Protein AF-A0A973P4T3-F1 (afdb_monomer)

Radius of gyration: 17.22 Å; Cα contacts (8 Å, |Δi|>4): 62; chains: 1; bounding box: 40×34×46 Å

Mean predicted aligned error: 9.89 Å

Sequence (115 aa):
MGGLPASLHVTLTGVSEAGVEDLLGILRASADAVRPLGPGAAPAELVALVAELDFDTLDDAGFAALLPLAGLEVGGESSGRMAGVNRLLDALPVAARELMAQRFLSALYSPYLGG

Solvent-accessible surface area (backbone atoms only — not comparable to full-atom values): 7315 Å² total; per-residue (Å²): 136,80,93,70,76,95,80,85,90,82,91,84,55,86,86,44,62,89,47,48,67,60,52,52,50,52,53,49,54,52,48,64,68,46,56,85,72,53,82,78,74,50,59,66,68,58,54,53,55,58,70,72,54,59,74,88,78,55,47,56,64,64,50,53,69,47,35,52,82,62,70,43,71,81,82,61,89,69,82,70,64,56,66,46,54,52,26,45,46,70,72,42,56,69,73,58,31,55,52,50,52,51,51,52,53,51,24,69,76,30,74,84,63,62,125

Nearest PDB structures (foldseek):
  8an4-assembly2_B  TM=4.801E-01  e=9.603E+00  Mycobacterium tuberculosis H37Rv
  4qmh-assembly1_A  TM=3.043E-01  e=4.114E+00  Drosophila melanogaster
  5t5w-assembly1_C  TM=2.080E-01  e=7.660E+00  Homo sapiens

Structure (mmCIF, N/CA/C/O backbone):
data_AF-A0A973P4T3-F1
#
_entry.id   AF-A0A973P4T3-F1
#
loop_
_atom_site.group_PDB
_atom_site.id
_atom_site.type_symbol
_atom_site.label_atom_id
_atom_site.label_alt_id
_atom_site.label_comp_id
_atom_site.label_asym_id
_atom_site.label_entity_id
_atom_site.label_seq_id
_atom_site.pdbx_PDB_ins_code
_atom_site.Cartn_x
_atom_site.Cartn_y
_atom_site.Cartn_z
_atom_site.occupancy
_atom_site.B_iso_or_equiv
_atom_site.auth_seq_id
_atom_site.auth_comp_id
_atom_site.auth_asym_id
_atom_site.auth_atom_id
_atom_site.pdbx_PDB_model_num
ATOM 1 N N . MET A 1 1 ? 6.446 -14.129 1.086 1.00 47.31 1 MET A N 1
ATOM 2 C CA . MET A 1 1 ? 5.164 -14.339 1.816 1.00 47.31 1 MET A CA 1
ATOM 3 C C . MET A 1 1 ? 4.107 -14.889 0.862 1.00 47.31 1 MET A C 1
ATOM 5 O O . MET A 1 1 ? 3.727 -14.189 -0.066 1.00 47.31 1 MET A O 1
ATOM 9 N N . GLY A 1 2 ? 3.685 -16.145 1.041 1.00 50.75 2 GLY A N 1
ATOM 10 C CA . GLY A 1 2 ? 2.728 -16.832 0.167 1.00 50.75 2 GLY A CA 1
ATOM 11 C C . GLY A 1 2 ? 1.338 -16.961 0.795 1.00 50.75 2 GLY A C 1
ATOM 12 O O . GLY A 1 2 ? 1.218 -17.429 1.923 1.00 50.75 2 GLY A O 1
ATOM 13 N N . GLY A 1 3 ? 0.299 -16.563 0.056 1.00 56.81 3 GLY A N 1
ATOM 14 C CA . GLY A 1 3 ? -1.088 -17.009 0.257 1.00 56.81 3 GLY A CA 1
ATOM 15 C C . GLY A 1 3 ? -1.843 -16.528 1.501 1.00 56.81 3 GLY A C 1
ATOM 16 O O . GLY A 1 3 ? -2.987 -16.936 1.684 1.00 56.81 3 GLY A O 1
ATOM 17 N N . LEU A 1 4 ? -1.259 -15.686 2.355 1.00 59.53 4 LEU A N 1
ATOM 18 C CA . LEU A 1 4 ? -1.984 -15.113 3.491 1.00 59.53 4 LEU A CA 1
ATOM 19 C C . LEU A 1 4 ? -2.946 -14.011 3.011 1.00 59.53 4 LEU A C 1
ATOM 21 O O . LEU A 1 4 ? -2.575 -13.228 2.133 1.00 59.53 4 LEU A O 1
ATOM 25 N N . PRO A 1 5 ? -4.168 -13.927 3.569 1.00 66.94 5 PRO A N 1
ATOM 26 C CA . PRO A 1 5 ? -5.068 -12.818 3.283 1.00 66.94 5 PRO A CA 1
ATOM 27 C C . PRO A 1 5 ? -4.432 -11.492 3.716 1.00 66.94 5 PRO A C 1
ATOM 29 O O . PRO A 1 5 ? -3.664 -11.451 4.679 1.00 66.94 5 PRO A O 1
ATOM 32 N N . ALA A 1 6 ? -4.768 -10.406 3.015 1.00 70.75 6 ALA A N 1
ATOM 33 C CA . ALA A 1 6 ? -4.284 -9.069 3.347 1.00 70.75 6 ALA A CA 1
ATOM 34 C C . ALA A 1 6 ? -4.585 -8.739 4.820 1.00 70.75 6 ALA A C 1
ATOM 36 O O . ALA A 1 6 ? -5.737 -8.794 5.256 1.00 70.75 6 ALA A O 1
ATOM 37 N N . SER A 1 7 ? -3.542 -8.410 5.582 1.00 72.06 7 SER A N 1
ATOM 38 C CA . SER A 1 7 ? -3.623 -8.186 7.026 1.00 72.06 7 SER A CA 1
ATOM 39 C C . SER A 1 7 ? -2.994 -6.853 7.412 1.00 72.06 7 SER A C 1
ATOM 41 O O . SER A 1 7 ? -1.917 -6.515 6.923 1.00 72.06 7 SER A O 1
ATOM 43 N N . LEU A 1 8 ? -3.628 -6.136 8.338 1.00 75.69 8 LEU A N 1
ATOM 44 C CA . LEU A 1 8 ? -3.093 -4.927 8.959 1.00 75.69 8 LEU A CA 1
ATOM 45 C C . LEU A 1 8 ? -2.711 -5.236 10.410 1.00 75.69 8 LEU A C 1
ATOM 47 O O . LEU A 1 8 ? -3.522 -5.789 11.153 1.00 75.69 8 LEU A O 1
ATOM 51 N N . HIS A 1 9 ? -1.501 -4.859 10.821 1.00 82.06 9 HIS A N 1
ATOM 52 C CA . HIS A 1 9 ? -1.097 -4.907 12.224 1.00 82.06 9 HIS A CA 1
ATOM 53 C C . HIS A 1 9 ? -1.374 -3.555 12.885 1.00 82.06 9 HIS A C 1
ATOM 55 O O . HIS A 1 9 ? -0.922 -2.522 12.394 1.00 82.06 9 HIS A O 1
ATOM 61 N N . VAL A 1 10 ? -2.110 -3.565 13.996 1.00 80.38 10 VAL A N 1
ATOM 62 C CA . VAL A 1 10 ? -2.437 -2.366 14.777 1.00 80.38 10 VAL A CA 1
ATOM 63 C C . VAL A 1 10 ? -2.067 -2.621 16.233 1.00 80.38 10 VAL A C 1
ATOM 65 O O . VAL A 1 10 ? -2.501 -3.616 16.812 1.00 80.38 10 VAL A O 1
ATOM 68 N N . THR A 1 11 ? -1.299 -1.710 16.830 1.00 85.12 11 THR A N 1
ATOM 69 C CA . THR A 1 11 ? -0.951 -1.746 18.257 1.00 85.12 11 THR A CA 1
ATOM 70 C C . THR A 1 11 ? -1.807 -0.737 19.011 1.00 85.12 11 THR A C 1
ATOM 72 O O . THR A 1 11 ? -1.752 0.457 18.726 1.00 85.12 11 THR A O 1
ATOM 75 N N . LEU A 1 12 ? -2.579 -1.211 19.989 1.00 84.00 12 LEU A N 1
ATOM 76 C CA . LEU A 1 12 ? -3.391 -0.384 20.885 1.00 84.00 12 LEU A CA 1
ATOM 77 C C . LEU A 1 12 ? -2.850 -0.490 22.313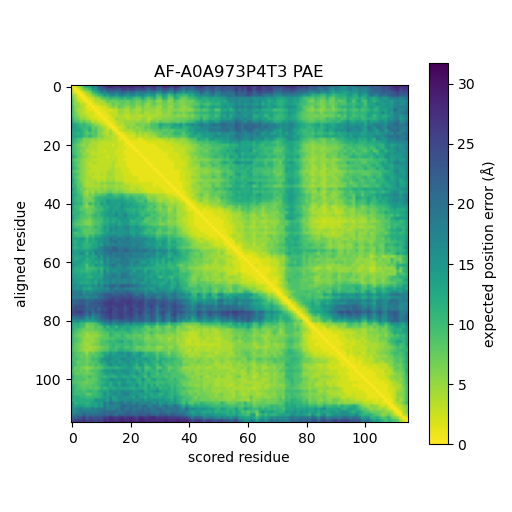 1.00 84.00 12 LEU A C 1
ATOM 79 O O . LEU A 1 12 ? -2.343 -1.536 22.716 1.00 84.00 12 LEU A O 1
ATOM 83 N N . THR A 1 13 ? -2.958 0.592 23.081 1.00 86.62 13 THR A N 1
ATOM 84 C CA . THR A 1 13 ? -2.520 0.638 24.487 1.00 86.62 13 THR A CA 1
ATOM 85 C C . THR A 1 13 ? -3.694 1.004 25.393 1.00 86.62 13 THR A C 1
ATOM 87 O O . THR A 1 13 ? -4.727 1.450 24.903 1.00 86.62 13 THR A O 1
ATOM 90 N N . GLY A 1 14 ? -3.548 0.863 26.717 1.00 79.88 14 GLY A N 1
ATOM 91 C CA . GLY A 1 14 ? -4.618 1.210 27.669 1.00 79.88 14 GLY A CA 1
ATOM 92 C C . GLY A 1 14 ? -5.083 2.673 27.592 1.00 79.88 14 GLY A C 1
ATOM 93 O O . GLY A 1 14 ? -6.233 2.969 27.877 1.00 79.88 14 GLY A O 1
ATOM 94 N N . VAL A 1 15 ? -4.232 3.587 27.118 1.00 83.81 15 VAL A N 1
ATOM 95 C CA . VAL A 1 15 ? -4.592 5.002 26.895 1.00 83.81 15 VAL A CA 1
ATOM 96 C C . VAL A 1 15 ? -5.558 5.170 25.711 1.00 83.81 15 VAL A C 1
ATOM 98 O O . VAL A 1 15 ? -6.267 6.166 25.619 1.00 83.81 15 VAL A O 1
ATOM 101 N N . SER A 1 16 ? -5.615 4.190 24.807 1.00 78.75 16 SER A N 1
ATOM 102 C CA . SER A 1 16 ? -6.474 4.207 23.621 1.00 78.75 16 SER A CA 1
ATOM 103 C C . SER A 1 16 ? -7.919 3.794 23.910 1.00 78.75 16 SER A C 1
ATOM 105 O O . SER A 1 16 ? -8.746 3.950 23.017 1.00 78.75 16 SER A O 1
ATOM 107 N N . GLU A 1 17 ? -8.236 3.288 25.113 1.00 84.00 17 GLU A N 1
ATOM 108 C CA . GLU A 1 17 ? -9.557 2.735 25.468 1.00 84.00 17 GLU A CA 1
ATOM 109 C C . GLU A 1 17 ? -10.700 3.702 25.135 1.00 84.00 17 GLU A C 1
ATOM 111 O O . GLU A 1 17 ? -11.669 3.316 24.485 1.00 84.00 17 GLU A O 1
ATOM 116 N N . ALA A 1 18 ? -10.534 4.982 25.476 1.00 87.00 18 ALA A N 1
ATOM 117 C CA . ALA A 1 18 ? -11.539 6.014 25.226 1.00 87.00 18 ALA A CA 1
ATOM 118 C C . ALA A 1 18 ? -11.826 6.268 23.731 1.00 87.00 18 ALA A C 1
ATOM 120 O O . ALA A 1 18 ? -12.866 6.833 23.412 1.00 87.00 18 ALA A O 1
ATOM 121 N N . GLY A 1 19 ? -10.925 5.875 22.823 1.00 86.50 19 GLY A N 1
ATOM 122 C CA . GLY A 1 19 ? -11.040 6.115 21.380 1.00 86.50 19 GLY A CA 1
ATOM 123 C C . GLY A 1 19 ? -11.289 4.862 20.538 1.00 86.50 19 GLY A C 1
ATOM 124 O O . GLY A 1 19 ? -11.312 4.960 19.312 1.00 86.50 19 GLY A O 1
ATOM 125 N N . VAL A 1 20 ? -11.444 3.681 21.153 1.00 90.25 20 VAL A N 1
ATOM 126 C CA . VAL A 1 20 ? -11.605 2.419 20.406 1.00 90.25 20 VAL A CA 1
ATOM 127 C C . VAL A 1 20 ? -12.888 2.420 19.578 1.00 90.25 20 VAL A C 1
ATOM 129 O O . VAL A 1 20 ? -12.852 2.042 18.408 1.00 90.25 20 VAL A O 1
ATOM 132 N N . GLU A 1 21 ? -14.005 2.874 20.143 1.00 91.38 21 GLU A N 1
ATOM 133 C CA . GLU A 1 21 ? -15.285 2.899 19.424 1.00 91.38 21 GLU A CA 1
ATOM 134 C C . GLU A 1 21 ? -15.254 3.863 18.231 1.00 91.38 21 GLU A C 1
ATOM 136 O O . GLU A 1 21 ? -15.677 3.500 17.131 1.00 91.38 21 GLU A O 1
ATOM 141 N N . ASP A 1 22 ? -14.663 5.047 18.405 1.00 91.56 22 ASP A N 1
ATOM 142 C CA . ASP A 1 22 ? -14.492 6.019 17.320 1.00 91.56 22 ASP A CA 1
ATOM 143 C C . ASP A 1 22 ? -13.596 5.461 16.205 1.00 91.56 22 ASP A C 1
ATOM 145 O O . ASP A 1 22 ? -13.923 5.569 15.019 1.00 91.56 22 ASP A O 1
ATOM 149 N N . LEU A 1 23 ? -12.498 4.790 16.573 1.00 89.31 23 LEU A N 1
ATOM 150 C CA . LEU A 1 23 ? -11.620 4.103 15.626 1.00 89.31 23 LEU A CA 1
ATOM 151 C C . LEU A 1 23 ? -12.385 3.039 14.825 1.00 89.31 23 LEU A C 1
ATOM 153 O O . LEU A 1 23 ? -12.287 3.004 13.597 1.00 89.31 23 LEU A O 1
ATOM 157 N N . LEU A 1 24 ? -13.166 2.184 15.492 1.00 91.75 24 LEU A N 1
ATOM 158 C CA . LEU A 1 24 ? -13.974 1.155 14.831 1.00 91.75 24 LEU A CA 1
ATOM 159 C C . LEU A 1 24 ? -15.041 1.766 13.911 1.00 91.75 24 LEU A C 1
ATOM 161 O O . LEU A 1 24 ? -15.277 1.244 12.816 1.00 91.75 24 LEU A O 1
ATOM 165 N N . GLY A 1 25 ? -15.651 2.882 14.318 1.00 95.94 25 GLY A N 1
ATOM 166 C CA . GLY A 1 25 ? -16.594 3.644 13.502 1.00 95.94 25 GLY A CA 1
ATOM 167 C C . GLY A 1 25 ? -15.960 4.152 12.207 1.00 95.94 25 GLY A C 1
ATOM 168 O O . GLY A 1 25 ? -16.491 3.910 11.119 1.00 95.94 25 GLY A O 1
ATOM 169 N N . ILE A 1 26 ? -14.783 4.776 12.304 1.00 94.81 26 ILE A N 1
ATOM 170 C CA . ILE A 1 26 ? -14.025 5.277 11.148 1.00 94.81 26 ILE A CA 1
ATOM 171 C C . ILE A 1 26 ? -13.595 4.130 10.228 1.00 94.81 26 ILE A C 1
ATOM 173 O O . ILE A 1 26 ? -13.726 4.242 9.005 1.00 94.81 26 ILE A O 1
ATOM 177 N N . LEU A 1 27 ? -13.118 3.014 10.786 1.00 91.38 27 LEU A N 1
ATOM 178 C CA . LEU A 1 27 ? -12.726 1.839 10.004 1.00 91.38 27 LEU A CA 1
ATOM 179 C C . LEU A 1 27 ? -13.907 1.267 9.216 1.00 91.38 27 LEU A C 1
ATOM 181 O O . LEU A 1 27 ? -13.760 0.965 8.031 1.00 91.38 27 LEU A O 1
ATOM 185 N N . ARG A 1 28 ? -15.088 1.159 9.839 1.00 94.56 28 ARG A N 1
ATOM 186 C CA . ARG A 1 28 ? -16.302 0.678 9.166 1.00 94.56 28 ARG A CA 1
ATOM 187 C C . ARG A 1 28 ? -16.733 1.619 8.045 1.00 94.56 28 ARG A C 1
ATOM 189 O O . ARG A 1 28 ? -16.929 1.157 6.925 1.00 94.56 28 ARG A O 1
ATOM 196 N N . ALA A 1 29 ? -16.802 2.922 8.317 1.00 95.94 29 ALA A N 1
ATOM 197 C CA . ALA A 1 29 ? -17.172 3.922 7.316 1.00 95.94 29 ALA A CA 1
ATOM 198 C C . ALA A 1 29 ? -16.208 3.918 6.119 1.00 95.94 29 ALA A C 1
ATOM 200 O O . ALA A 1 29 ? -16.636 3.952 4.966 1.00 95.94 29 ALA A O 1
ATOM 201 N N . SER A 1 30 ? -14.907 3.807 6.389 1.00 90.50 30 SER A N 1
ATOM 202 C CA . SER A 1 30 ? -13.879 3.729 5.350 1.00 90.50 30 SER A CA 1
ATOM 203 C C . SER A 1 30 ? -14.019 2.451 4.520 1.00 90.50 30 SER A C 1
ATOM 205 O O . SER A 1 30 ? -13.980 2.513 3.294 1.00 90.50 30 SER A O 1
ATOM 207 N N . ALA A 1 31 ? -14.228 1.299 5.169 1.00 90.12 31 ALA A N 1
ATOM 208 C CA . ALA A 1 31 ? -14.421 0.018 4.493 1.00 90.12 31 ALA A CA 1
ATOM 209 C C . ALA A 1 31 ? -15.672 0.016 3.602 1.00 90.12 31 ALA A C 1
ATOM 211 O O . ALA A 1 31 ? -15.616 -0.458 2.468 1.00 90.12 31 ALA A O 1
ATOM 212 N N . ASP A 1 32 ? -16.782 0.572 4.084 1.00 94.44 32 ASP A N 1
ATOM 213 C CA . ASP A 1 32 ? -18.027 0.658 3.320 1.00 94.44 32 ASP A CA 1
ATOM 214 C C . ASP A 1 32 ? -17.899 1.614 2.125 1.00 94.44 32 ASP A C 1
ATOM 216 O O . ASP A 1 32 ? -18.422 1.314 1.053 1.00 94.44 32 ASP A O 1
ATOM 220 N N . ALA A 1 33 ? -17.142 2.708 2.262 1.00 92.69 33 ALA A N 1
ATOM 221 C CA . ALA A 1 33 ? -16.877 3.636 1.165 1.00 92.69 33 ALA A CA 1
ATOM 222 C C . ALA A 1 33 ? -16.040 3.009 0.035 1.00 92.69 33 ALA A C 1
ATOM 224 O O . ALA A 1 33 ? -16.269 3.303 -1.138 1.00 92.69 33 ALA A O 1
ATOM 225 N N . VAL A 1 34 ? -15.078 2.139 0.365 1.00 88.00 34 VAL A N 1
ATOM 226 C CA . VAL A 1 34 ? -14.173 1.540 -0.635 1.00 88.00 34 VAL A CA 1
ATOM 227 C C . VAL A 1 34 ? -14.656 0.198 -1.181 1.00 88.00 34 VAL A C 1
ATOM 229 O O . VAL A 1 34 ? -14.258 -0.180 -2.280 1.00 88.00 34 VAL A O 1
ATOM 232 N N . ARG A 1 35 ? -15.529 -0.529 -0.469 1.00 89.44 35 ARG A N 1
ATOM 233 C CA . ARG A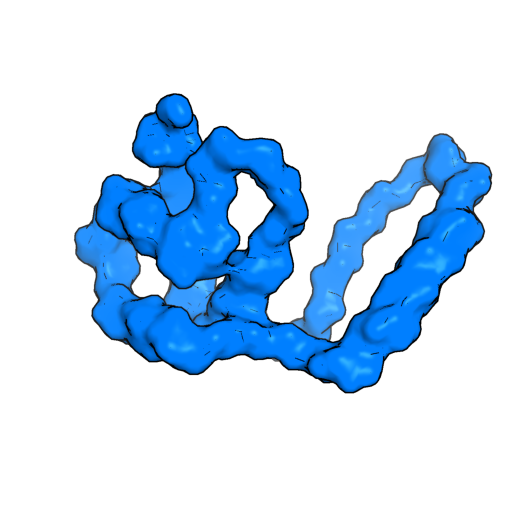 1 35 ? -16.019 -1.856 -0.889 1.00 89.44 35 ARG A CA 1
ATOM 234 C C . ARG A 1 35 ? -16.625 -1.870 -2.308 1.00 89.44 35 ARG A C 1
ATOM 236 O O . ARG A 1 35 ? -16.313 -2.811 -3.038 1.00 89.44 35 ARG A O 1
ATOM 243 N N . PRO A 1 36 ? -17.416 -0.868 -2.752 1.00 92.56 36 PRO A N 1
ATOM 244 C CA . PRO A 1 36 ? -17.944 -0.826 -4.120 1.00 92.56 36 PRO A CA 1
ATOM 245 C C . PRO A 1 36 ? -16.876 -0.634 -5.204 1.00 92.56 36 PRO A C 1
ATOM 247 O O . PRO A 1 36 ? -17.122 -0.975 -6.357 1.00 92.56 36 PRO A O 1
ATOM 250 N N . LEU A 1 37 ? -15.705 -0.090 -4.854 1.00 86.88 37 LEU A N 1
ATOM 251 C CA . LEU A 1 37 ? -14.608 0.165 -5.796 1.00 86.88 37 LEU A CA 1
ATOM 252 C C . LEU A 1 37 ? -13.816 -1.108 -6.131 1.00 86.88 37 LEU A C 1
ATOM 254 O O . LEU A 1 37 ? -13.086 -1.133 -7.119 1.00 86.88 37 LEU A O 1
ATOM 258 N N . GLY A 1 38 ? -13.969 -2.164 -5.327 1.00 81.38 38 GLY A N 1
ATOM 259 C CA . GLY A 1 38 ? -13.239 -3.416 -5.490 1.00 81.38 38 GLY A CA 1
ATOM 260 C C . GLY A 1 38 ? -11.746 -3.309 -5.138 1.00 81.38 38 GLY A C 1
ATOM 261 O O . GLY A 1 38 ? -11.283 -2.292 -4.613 1.00 81.38 38 GLY A O 1
ATOM 262 N N . PRO A 1 39 ? -10.972 -4.382 -5.375 1.00 77.88 39 PRO A N 1
ATOM 263 C CA . PRO A 1 39 ? -9.537 -4.387 -5.124 1.00 77.88 39 PRO A CA 1
ATOM 264 C C . PRO A 1 39 ? -8.827 -3.360 -6.010 1.00 77.88 39 PRO A C 1
ATOM 266 O O . PRO A 1 39 ? -8.989 -3.361 -7.229 1.00 77.88 39 PRO A O 1
ATOM 269 N N . GLY A 1 40 ? -8.007 -2.498 -5.409 1.00 74.44 40 GLY A N 1
ATOM 270 C CA . GLY A 1 40 ? -7.170 -1.588 -6.184 1.00 74.44 40 GLY A CA 1
ATOM 271 C C . GLY A 1 40 ? -6.089 -2.367 -6.931 1.00 74.44 40 GLY A C 1
ATOM 272 O O . GLY A 1 40 ? -5.252 -2.997 -6.292 1.00 74.44 40 GLY A O 1
ATOM 273 N N . ALA A 1 41 ? -6.081 -2.296 -8.259 1.00 76.44 41 ALA A N 1
ATOM 274 C CA . ALA A 1 41 ? -5.024 -2.868 -9.089 1.00 76.44 41 ALA A CA 1
ATOM 275 C C . ALA A 1 41 ? -3.941 -1.823 -9.398 1.00 76.44 41 ALA A C 1
ATOM 277 O O . ALA A 1 41 ? -4.230 -0.628 -9.505 1.00 76.44 41 ALA A O 1
ATOM 278 N N . ALA A 1 42 ? -2.693 -2.270 -9.550 1.00 74.88 42 ALA A N 1
ATOM 279 C CA . ALA A 1 42 ? -1.652 -1.441 -10.148 1.00 74.88 42 ALA A CA 1
ATOM 280 C C . ALA A 1 42 ? -1.928 -1.257 -11.657 1.00 74.88 42 ALA A C 1
ATOM 282 O O . ALA A 1 42 ? -2.465 -2.174 -12.286 1.00 74.88 42 ALA A O 1
ATOM 283 N N . PRO A 1 43 ? -1.564 -0.108 -12.258 1.00 78.19 43 PRO A N 1
ATOM 284 C CA . PRO A 1 43 ? -1.637 0.069 -13.706 1.00 78.19 43 PRO A CA 1
ATOM 285 C C . PRO A 1 43 ? -0.840 -1.025 -14.429 1.00 78.19 43 PRO A C 1
ATOM 287 O O . PRO A 1 43 ? 0.319 -1.265 -14.094 1.00 78.19 43 PRO A O 1
ATOM 290 N N . ALA A 1 44 ? -1.442 -1.680 -15.425 1.00 78.69 44 ALA A N 1
ATOM 291 C CA . ALA A 1 44 ? -0.814 -2.806 -16.125 1.00 78.69 44 ALA A CA 1
ATOM 292 C C . ALA A 1 44 ? 0.514 -2.419 -16.799 1.00 78.69 44 ALA A C 1
ATOM 294 O O . ALA A 1 44 ? 1.465 -3.193 -16.779 1.00 78.69 44 ALA A O 1
ATOM 295 N N . GLU A 1 45 ? 0.593 -1.200 -17.332 1.00 75.94 45 GLU A N 1
ATOM 296 C CA . GLU A 1 45 ? 1.798 -0.632 -17.947 1.00 75.94 45 GLU A CA 1
ATOM 297 C C . GLU A 1 45 ? 2.953 -0.511 -16.944 1.00 75.94 45 GLU A C 1
ATOM 299 O O . GLU A 1 45 ? 4.092 -0.833 -17.270 1.00 75.94 45 GLU A O 1
ATOM 304 N N . LEU A 1 46 ? 2.655 -0.125 -15.698 1.00 76.00 46 LEU A N 1
ATOM 305 C CA . LEU A 1 46 ? 3.649 -0.053 -14.628 1.00 76.00 46 LEU A CA 1
ATOM 306 C C . LEU A 1 46 ? 4.127 -1.453 -14.224 1.00 76.00 46 LEU A C 1
ATOM 308 O O . LEU A 1 46 ? 5.317 -1.657 -14.016 1.00 76.00 46 LEU A O 1
ATOM 312 N N . VAL A 1 47 ? 3.217 -2.427 -14.138 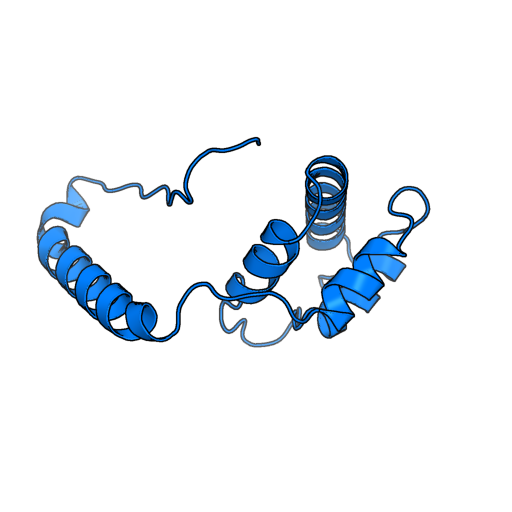1.00 78.75 47 VAL A N 1
ATOM 313 C CA . VAL A 1 47 ? 3.584 -3.822 -13.839 1.00 78.75 47 VAL A CA 1
ATOM 314 C C . VAL A 1 47 ? 4.475 -4.399 -14.941 1.00 78.75 47 VAL A C 1
ATOM 316 O O . VAL A 1 47 ? 5.467 -5.053 -14.631 1.00 78.75 47 VAL A O 1
ATOM 319 N N . ALA A 1 48 ? 4.153 -4.132 -16.209 1.00 80.38 48 ALA A N 1
ATOM 320 C CA . ALA A 1 48 ? 4.953 -4.567 -17.349 1.00 80.38 48 ALA A CA 1
ATOM 321 C C . ALA A 1 48 ? 6.352 -3.934 -17.339 1.00 80.38 48 ALA A C 1
ATOM 323 O O . ALA A 1 48 ? 7.338 -4.656 -17.435 1.00 80.38 48 ALA A O 1
ATOM 324 N N . LEU A 1 49 ? 6.443 -2.617 -17.119 1.00 78.94 49 LEU A N 1
ATOM 325 C CA . LEU A 1 49 ? 7.721 -1.910 -16.997 1.00 78.94 49 LEU A CA 1
ATOM 326 C C . LEU A 1 49 ? 8.595 -2.516 -15.893 1.00 78.94 49 LEU A C 1
ATOM 328 O O . LEU A 1 49 ? 9.775 -2.771 -16.095 1.00 78.94 49 LEU A O 1
ATOM 332 N N . VAL A 1 50 ? 8.008 -2.772 -14.725 1.00 77.50 50 VAL A N 1
ATOM 333 C CA . VAL A 1 50 ? 8.727 -3.326 -13.573 1.00 77.50 50 VAL A CA 1
ATOM 334 C C . VAL A 1 50 ? 9.156 -4.777 -13.808 1.00 77.50 50 VAL A C 1
ATOM 336 O O . VAL A 1 50 ? 10.188 -5.191 -13.288 1.00 77.50 50 VAL A O 1
ATOM 339 N N . ALA A 1 51 ? 8.411 -5.545 -14.606 1.00 78.00 51 ALA A N 1
ATOM 340 C CA . ALA A 1 51 ? 8.781 -6.908 -14.982 1.00 78.00 51 ALA A CA 1
ATOM 341 C C . ALA A 1 51 ? 9.982 -6.973 -15.945 1.00 78.00 51 ALA A C 1
ATOM 343 O O . ALA A 1 51 ? 10.650 -8.003 -16.000 1.00 78.00 51 ALA A O 1
ATOM 344 N N . GLU A 1 52 ? 10.259 -5.899 -16.688 1.00 81.12 52 GLU A N 1
ATOM 345 C CA . GLU A 1 52 ? 11.418 -5.793 -17.584 1.00 81.12 52 GLU A CA 1
ATOM 346 C C . GLU A 1 52 ? 12.689 -5.305 -16.870 1.00 81.12 52 GLU A C 1
ATOM 348 O O . GLU A 1 52 ? 13.778 -5.366 -17.442 1.00 81.12 52 GLU A O 1
ATOM 353 N N . LEU A 1 53 ? 12.575 -4.832 -15.623 1.00 78.31 53 LEU A N 1
ATOM 354 C CA . LEU A 1 53 ? 13.720 -4.365 -14.849 1.00 78.31 53 LEU A CA 1
ATOM 355 C C . LEU A 1 53 ? 14.558 -5.533 -14.332 1.00 78.31 53 LEU A C 1
ATOM 357 O O . LEU A 1 53 ? 14.066 -6.448 -13.670 1.00 78.31 53 LEU A O 1
ATOM 361 N N . ASP A 1 54 ? 15.862 -5.427 -14.554 1.00 79.62 54 ASP A N 1
ATOM 362 C CA . ASP A 1 54 ? 16.847 -6.265 -13.893 1.00 79.62 54 ASP A CA 1
ATOM 363 C C . ASP A 1 54 ? 17.250 -5.639 -12.549 1.00 79.62 54 ASP A C 1
ATOM 365 O O . ASP A 1 54 ? 18.049 -4.704 -12.470 1.00 79.62 54 ASP A O 1
ATOM 369 N N . PHE A 1 55 ? 16.671 -6.159 -11.466 1.00 74.69 55 PHE A N 1
ATOM 370 C CA . PHE A 1 55 ? 16.936 -5.683 -10.106 1.00 74.69 55 PHE A CA 1
ATOM 371 C C . PHE A 1 55 ? 18.343 -6.001 -9.594 1.00 74.69 55 PHE A C 1
ATOM 373 O O . PHE A 1 55 ? 18.751 -5.418 -8.582 1.00 74.69 55 PHE A O 1
ATOM 380 N N . ASP A 1 56 ? 19.083 -6.898 -10.249 1.00 75.94 56 ASP A N 1
ATOM 381 C CA . ASP A 1 56 ? 20.455 -7.220 -9.859 1.00 75.94 56 ASP A CA 1
ATOM 382 C C . ASP A 1 56 ? 21.430 -6.144 -10.347 1.00 75.94 56 ASP A C 1
ATOM 384 O O . ASP A 1 56 ? 22.396 -5.822 -9.650 1.00 75.94 56 ASP A O 1
ATOM 388 N N . THR A 1 57 ? 21.147 -5.536 -11.502 1.00 78.81 57 THR A N 1
ATOM 389 C CA . THR A 1 57 ? 21.995 -4.507 -12.125 1.00 78.81 57 THR A CA 1
ATOM 390 C C . THR A 1 57 ? 21.535 -3.076 -11.851 1.00 78.81 57 THR A C 1
ATOM 392 O O . THR A 1 57 ? 22.303 -2.137 -12.063 1.00 78.81 57 THR A O 1
ATOM 395 N N . LEU A 1 58 ? 20.315 -2.897 -11.338 1.00 78.75 58 LEU A N 1
ATOM 396 C CA . LEU A 1 58 ? 19.760 -1.592 -10.993 1.00 78.75 58 LEU A CA 1
ATOM 397 C C . LEU A 1 58 ? 20.404 -1.020 -9.718 1.00 78.75 58 LEU A C 1
ATOM 399 O O . LEU A 1 58 ? 20.282 -1.588 -8.627 1.00 78.75 58 LEU A O 1
ATOM 403 N N . ASP A 1 59 ? 21.076 0.122 -9.862 1.00 79.44 59 ASP A N 1
ATOM 404 C CA . ASP A 1 59 ? 21.664 0.868 -8.752 1.00 79.44 59 ASP A CA 1
ATOM 405 C C . ASP A 1 59 ? 20.642 1.790 -8.062 1.00 79.44 59 ASP A C 1
ATOM 407 O O . ASP A 1 59 ? 19.525 2.005 -8.540 1.00 79.44 59 ASP A O 1
ATOM 411 N N . ASP A 1 60 ? 21.010 2.327 -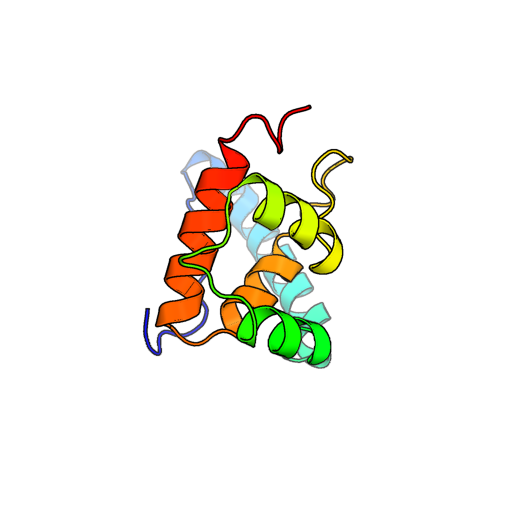6.897 1.00 77.12 60 ASP A N 1
ATOM 412 C CA . ASP A 1 60 ? 20.096 3.130 -6.075 1.00 77.12 60 ASP A CA 1
ATOM 413 C C . ASP A 1 60 ? 19.649 4.421 -6.784 1.00 77.12 60 ASP A C 1
ATOM 415 O O . ASP A 1 60 ? 18.521 4.876 -6.592 1.00 77.12 60 ASP A O 1
ATOM 419 N N . ALA A 1 61 ? 20.513 5.004 -7.622 1.00 76.62 61 ALA A N 1
ATOM 420 C CA . ALA A 1 61 ? 20.214 6.219 -8.375 1.00 76.62 61 ALA A CA 1
ATOM 421 C C . ALA A 1 61 ? 19.218 5.949 -9.514 1.00 76.62 61 ALA A C 1
ATOM 423 O O . ALA A 1 61 ? 18.237 6.680 -9.671 1.00 76.62 61 ALA A O 1
ATOM 424 N N . GLY A 1 62 ? 19.432 4.873 -10.274 1.00 77.62 62 GLY A N 1
ATOM 425 C CA . GLY A 1 62 ? 18.510 4.403 -11.299 1.00 77.62 62 GLY A CA 1
ATOM 426 C C . GLY A 1 62 ? 17.166 4.005 -10.701 1.00 77.62 62 GLY A C 1
ATOM 427 O O . GLY A 1 62 ? 16.123 4.370 -11.236 1.00 77.62 62 GLY A O 1
ATOM 428 N N . PHE A 1 63 ? 17.172 3.343 -9.543 1.00 78.88 63 PHE A N 1
ATOM 429 C CA . PHE A 1 63 ? 15.951 3.007 -8.819 1.00 78.88 63 PHE A CA 1
ATOM 430 C C . PHE A 1 63 ? 15.183 4.254 -8.356 1.00 78.88 63 PHE A C 1
ATOM 432 O O . PHE A 1 63 ? 13.978 4.357 -8.588 1.00 78.88 63 PHE A O 1
ATOM 439 N N . ALA A 1 64 ? 15.868 5.229 -7.750 1.00 75.06 64 ALA A N 1
ATOM 440 C CA . ALA A 1 64 ? 15.259 6.478 -7.294 1.00 75.06 64 ALA A CA 1
ATOM 441 C C . ALA A 1 64 ? 14.586 7.255 -8.439 1.00 75.06 64 ALA A C 1
ATOM 443 O O . ALA A 1 64 ? 13.490 7.789 -8.261 1.00 75.06 64 ALA A O 1
ATOM 444 N N . ALA A 1 65 ? 15.186 7.254 -9.633 1.00 76.38 65 ALA A N 1
ATOM 445 C CA . ALA A 1 65 ? 14.626 7.900 -10.820 1.00 76.38 65 ALA A CA 1
ATOM 446 C C . ALA A 1 65 ? 13.321 7.250 -11.329 1.00 76.38 65 ALA A C 1
ATOM 448 O O . ALA A 1 65 ? 12.537 7.905 -12.017 1.00 76.38 65 ALA A O 1
ATOM 449 N N . LEU A 1 66 ? 13.062 5.984 -10.983 1.00 74.81 66 LEU A N 1
ATOM 450 C CA . LEU A 1 66 ? 11.851 5.255 -11.377 1.00 74.81 66 LEU A CA 1
ATOM 451 C C . LEU A 1 66 ? 10.681 5.461 -10.404 1.00 74.81 66 LEU A C 1
ATOM 453 O O . LEU A 1 66 ? 9.527 5.258 -10.785 1.00 74.81 66 LEU A O 1
ATOM 457 N N . LEU A 1 67 ? 10.941 5.887 -9.164 1.00 72.75 67 LEU A N 1
ATOM 458 C CA . LEU A 1 67 ? 9.906 6.056 -8.136 1.00 72.75 67 LEU A CA 1
ATOM 459 C C . LEU A 1 67 ? 8.780 7.026 -8.549 1.00 72.75 67 LEU A C 1
ATOM 461 O O . LEU A 1 67 ? 7.610 6.652 -8.403 1.00 72.75 67 LEU A O 1
ATOM 465 N N . PRO A 1 68 ? 9.053 8.196 -9.160 1.00 73.31 68 PRO A N 1
ATOM 466 C CA . PRO A 1 68 ? 7.990 9.088 -9.625 1.00 73.31 68 PRO A CA 1
ATOM 467 C C . PRO A 1 68 ? 7.037 8.432 -10.635 1.00 73.31 68 PRO A C 1
ATOM 469 O O . PRO A 1 68 ? 5.836 8.695 -10.601 1.00 73.31 68 PRO A O 1
ATOM 472 N N . LEU A 1 69 ? 7.536 7.522 -11.483 1.00 64.88 69 LEU A N 1
ATOM 473 C CA . LEU A 1 69 ? 6.724 6.790 -12.468 1.00 64.88 69 LEU A CA 1
ATOM 474 C C . LEU A 1 69 ? 5.748 5.805 -11.807 1.00 64.88 69 LEU A C 1
ATOM 476 O O . LEU A 1 69 ? 4.680 5.532 -12.349 1.00 64.88 69 LEU A O 1
ATOM 480 N N . ALA A 1 70 ? 6.071 5.319 -10.607 1.00 63.44 70 ALA A N 1
ATOM 481 C CA . ALA A 1 70 ? 5.169 4.523 -9.775 1.00 63.44 70 ALA A CA 1
ATOM 482 C C . ALA A 1 70 ? 4.164 5.381 -8.973 1.00 63.44 70 ALA A C 1
ATOM 484 O O . ALA A 1 70 ? 3.424 4.858 -8.135 1.00 63.44 70 ALA A O 1
ATOM 485 N N . GLY A 1 71 ? 4.131 6.698 -9.211 1.00 59.81 71 GLY A N 1
ATOM 486 C CA . GLY A 1 71 ? 3.321 7.655 -8.457 1.00 59.81 71 GLY A CA 1
ATOM 487 C C . GLY A 1 71 ? 3.910 8.007 -7.088 1.00 59.81 71 GLY A C 1
ATOM 488 O O . GLY A 1 71 ? 3.177 8.479 -6.212 1.00 59.81 71 GLY A O 1
ATOM 489 N N . LEU A 1 72 ? 5.210 7.761 -6.888 1.00 61.12 72 LEU A N 1
ATOM 490 C CA . LEU A 1 72 ? 5.934 8.073 -5.659 1.00 61.12 72 LEU A CA 1
ATOM 491 C C . LEU A 1 72 ? 6.723 9.363 -5.838 1.00 61.12 72 LEU A C 1
ATOM 493 O O . LEU A 1 72 ? 7.870 9.361 -6.274 1.00 61.12 72 LEU A O 1
ATOM 497 N N . GLU A 1 73 ? 6.102 10.477 -5.474 1.00 58.47 73 GLU A N 1
ATOM 498 C CA . GLU A 1 73 ? 6.836 11.719 -5.254 1.00 58.47 73 GLU A CA 1
ATOM 499 C C . GLU A 1 73 ? 7.512 11.650 -3.885 1.00 58.47 73 GLU A C 1
ATOM 501 O O . GLU A 1 73 ? 6.850 11.651 -2.844 1.00 58.47 73 GLU A O 1
ATOM 506 N N . VAL A 1 74 ? 8.839 11.569 -3.892 1.00 52.16 74 VAL A N 1
ATOM 507 C CA . VAL A 1 74 ? 9.668 11.690 -2.692 1.00 52.16 74 VAL A CA 1
ATOM 508 C C . VAL A 1 74 ? 10.079 13.161 -2.581 1.00 52.16 74 VAL A C 1
ATOM 510 O O . VAL A 1 74 ? 10.735 13.670 -3.483 1.00 52.16 74 VAL A O 1
ATOM 513 N N . GLY A 1 75 ? 9.640 13.861 -1.526 1.00 49.16 75 GLY A N 1
ATOM 514 C CA . GLY A 1 75 ? 10.054 15.249 -1.234 1.00 49.16 75 GLY A CA 1
ATOM 515 C C . GLY A 1 75 ? 8.958 16.332 -1.214 1.00 49.16 75 GLY A C 1
ATOM 516 O O . GLY A 1 75 ? 9.247 17.464 -0.840 1.00 49.16 75 GLY A O 1
ATOM 517 N N . GLY A 1 76 ? 7.702 16.024 -1.562 1.00 49.84 76 GLY A N 1
ATOM 518 C CA . GLY A 1 76 ? 6.547 16.909 -1.300 1.00 49.84 76 GLY A CA 1
ATOM 519 C C . GLY A 1 76 ? 5.922 16.657 0.077 1.00 49.84 76 GLY A C 1
ATOM 520 O O . GLY A 1 76 ? 6.323 15.707 0.751 1.00 49.84 76 GLY A O 1
ATOM 521 N N . GLU A 1 77 ? 4.915 17.448 0.494 1.00 47.22 77 GLU A N 1
ATOM 522 C CA . GLU A 1 77 ? 4.012 17.048 1.589 1.00 47.22 77 GLU A CA 1
ATOM 523 C C . GLU A 1 77 ? 3.485 15.655 1.247 1.00 47.22 77 GLU A C 1
ATOM 525 O O . GLU A 1 77 ? 2.625 15.486 0.380 1.00 47.22 77 GLU A O 1
ATOM 530 N N . SER A 1 78 ? 4.100 14.639 1.850 1.00 48.53 78 SER A N 1
ATOM 531 C CA . SER A 1 78 ? 3.795 13.247 1.588 1.00 48.53 78 SER A CA 1
ATOM 532 C C . SER A 1 78 ? 2.315 13.071 1.864 1.00 48.53 78 SER A C 1
ATOM 534 O O . SER A 1 78 ? 1.889 12.991 3.013 1.00 48.53 78 SER A O 1
ATOM 536 N N . SER A 1 79 ? 1.504 12.983 0.814 1.00 49.84 79 SER A N 1
ATOM 537 C CA . SER A 1 79 ? 0.084 12.655 0.955 1.00 49.84 79 SER A CA 1
ATOM 538 C C . SER A 1 79 ? -0.123 11.194 1.385 1.00 49.84 79 SER A C 1
ATOM 540 O O . SER A 1 79 ? -1.180 10.619 1.144 1.00 49.84 79 SER A O 1
ATOM 542 N N . GLY A 1 80 ? 0.877 10.549 2.005 1.00 51.31 80 GLY A N 1
ATOM 543 C CA . GLY A 1 80 ? 0.739 9.217 2.582 1.00 51.31 80 GLY A CA 1
ATOM 544 C C . GLY A 1 80 ? 0.400 8.144 1.548 1.00 51.31 80 GLY A C 1
ATOM 545 O O . GLY A 1 80 ? -0.242 7.149 1.882 1.00 51.31 80 GLY A O 1
ATOM 546 N N . ARG A 1 81 ? 0.801 8.315 0.279 1.00 59.16 81 ARG A N 1
ATOM 547 C CA . ARG A 1 81 ? 0.419 7.423 -0.833 1.00 59.16 81 ARG A CA 1
ATOM 548 C C . ARG A 1 81 ? 1.207 6.102 -0.865 1.00 59.16 81 ARG A C 1
ATOM 550 O O . ARG A 1 81 ? 1.597 5.627 -1.925 1.00 59.16 81 ARG A O 1
ATOM 557 N N . MET A 1 82 ? 1.334 5.429 0.281 1.00 63.81 82 MET A N 1
ATOM 558 C CA . MET A 1 82 ? 1.794 4.031 0.365 1.00 63.81 82 MET A CA 1
ATOM 559 C C . MET A 1 82 ? 0.855 3.058 -0.359 1.00 63.81 82 MET A C 1
ATOM 561 O O . MET A 1 82 ? 1.259 1.966 -0.746 1.00 63.81 82 MET A O 1
ATOM 565 N N . ALA A 1 83 ? -0.395 3.463 -0.598 1.00 67.94 83 ALA A N 1
ATOM 566 C CA . ALA A 1 83 ? -1.356 2.668 -1.353 1.00 67.94 83 ALA A CA 1
ATOM 567 C C . ALA A 1 83 ? -0.872 2.337 -2.778 1.00 67.94 83 ALA A C 1
ATOM 569 O O . ALA A 1 83 ? -1.168 1.254 -3.271 1.00 67.94 83 ALA A O 1
ATOM 570 N N . GLY A 1 84 ? -0.131 3.235 -3.440 1.00 71.50 84 GLY A N 1
ATOM 571 C CA . GLY A 1 84 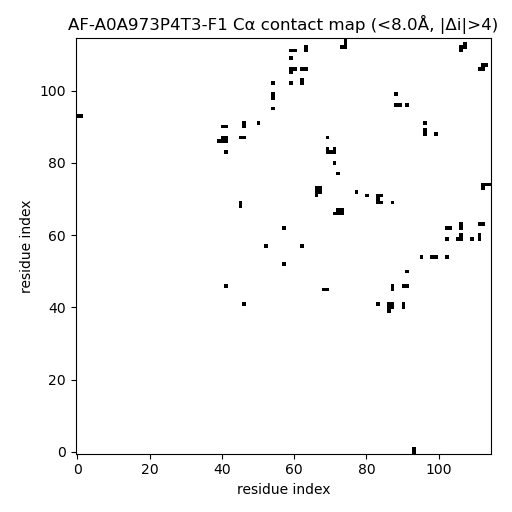? 0.453 2.963 -4.761 1.00 71.50 84 GLY A CA 1
ATOM 572 C C . GLY A 1 84 ? 1.536 1.884 -4.697 1.00 71.50 84 GLY A C 1
ATOM 573 O O . GLY A 1 84 ? 1.465 0.899 -5.428 1.00 71.50 84 GLY A O 1
ATOM 574 N N . VAL A 1 85 ? 2.465 2.024 -3.744 1.00 73.38 85 VAL A N 1
ATOM 575 C CA . VAL A 1 85 ? 3.542 1.049 -3.492 1.00 73.38 85 VAL A CA 1
ATOM 576 C C . VAL A 1 85 ? 2.979 -0.324 -3.183 1.00 73.38 85 VAL A C 1
ATOM 578 O O . VAL A 1 85 ? 3.377 -1.302 -3.804 1.00 73.38 85 VAL A O 1
ATOM 581 N N . ASN A 1 86 ? 2.021 -0.401 -2.259 1.00 75.56 86 ASN A N 1
ATOM 582 C CA . ASN A 1 86 ? 1.449 -1.676 -1.844 1.00 75.56 86 ASN A CA 1
ATOM 583 C C . ASN A 1 86 ? 0.754 -2.385 -3.012 1.00 75.56 86 ASN A C 1
ATOM 585 O O . ASN A 1 86 ? 0.959 -3.580 -3.184 1.00 75.56 86 ASN A O 1
ATOM 589 N N . ARG A 1 87 ? 0.027 -1.655 -3.874 1.00 78.00 87 ARG A N 1
ATOM 590 C CA . ARG A 1 87 ? -0.584 -2.237 -5.085 1.00 78.00 87 ARG A CA 1
ATOM 591 C C . ARG A 1 87 ? 0.454 -2.750 -6.076 1.00 78.00 87 ARG A C 1
ATOM 593 O O . ARG A 1 87 ? 0.249 -3.809 -6.663 1.00 78.00 87 ARG A O 1
ATOM 600 N N . LEU A 1 88 ? 1.544 -2.007 -6.277 1.00 77.44 88 LEU A N 1
ATOM 601 C CA . LEU A 1 88 ? 2.631 -2.443 -7.151 1.00 77.44 88 LEU A CA 1
ATOM 602 C C . LEU A 1 88 ? 3.287 -3.709 -6.599 1.00 77.44 88 LEU A C 1
ATOM 604 O O . LEU A 1 88 ? 3.390 -4.698 -7.317 1.00 77.44 88 LEU A O 1
ATOM 608 N N . LEU A 1 89 ? 3.664 -3.706 -5.317 1.00 79.00 89 LEU A N 1
ATOM 609 C CA . LEU A 1 89 ? 4.220 -4.878 -4.648 1.00 79.00 89 LEU A CA 1
ATOM 610 C C . LEU A 1 89 ? 3.265 -6.068 -4.762 1.00 79.00 89 LEU A C 1
ATOM 612 O O . LEU A 1 89 ? 3.719 -7.155 -5.104 1.00 79.00 89 LEU A O 1
ATOM 616 N N . ASP A 1 90 ? 1.960 -5.856 -4.552 1.00 80.06 90 ASP A N 1
ATOM 617 C CA . ASP A 1 90 ? 0.910 -6.875 -4.653 1.00 80.06 90 ASP A CA 1
ATOM 618 C C . ASP A 1 90 ? 0.802 -7.537 -6.023 1.00 80.06 90 ASP A C 1
ATOM 620 O O . ASP A 1 90 ? 0.532 -8.739 -6.079 1.00 80.06 90 ASP A O 1
ATOM 624 N N . ALA A 1 91 ? 1.095 -6.808 -7.097 1.00 82.00 91 ALA A N 1
ATOM 625 C CA . ALA A 1 91 ? 1.089 -7.336 -8.455 1.00 82.00 91 ALA A CA 1
ATOM 626 C C . ALA A 1 91 ? 2.356 -8.134 -8.821 1.00 82.00 91 ALA A C 1
ATOM 628 O O . ALA A 1 91 ? 2.346 -8.864 -9.813 1.00 82.00 91 ALA A O 1
ATOM 629 N N . LEU A 1 92 ? 3.445 -8.019 -8.049 1.00 78.69 92 LEU A N 1
ATOM 630 C CA . LEU A 1 92 ? 4.722 -8.651 -8.387 1.00 78.69 92 LEU A CA 1
ATOM 631 C C . LEU A 1 92 ? 4.802 -10.127 -7.960 1.00 78.69 92 LEU A C 1
ATOM 633 O O . LEU A 1 92 ? 4.329 -10.487 -6.869 1.00 78.69 92 LEU A O 1
ATOM 637 N N . PRO A 1 93 ? 5.494 -10.974 -8.755 1.00 79.94 93 PRO A N 1
ATOM 638 C CA . PRO A 1 93 ? 5.934 -12.294 -8.317 1.00 79.94 93 PRO A CA 1
ATOM 639 C C . PRO A 1 93 ? 6.725 -12.213 -7.005 1.00 79.94 93 PRO A C 1
ATOM 641 O O . PRO A 1 93 ? 7.440 -11.241 -6.763 1.00 79.94 93 PRO A O 1
ATOM 644 N N . VAL A 1 94 ? 6.641 -13.252 -6.166 1.00 78.56 94 VAL A N 1
ATOM 645 C CA . VAL A 1 94 ? 7.235 -13.258 -4.812 1.00 78.56 94 VAL A CA 1
ATOM 646 C C . VAL A 1 94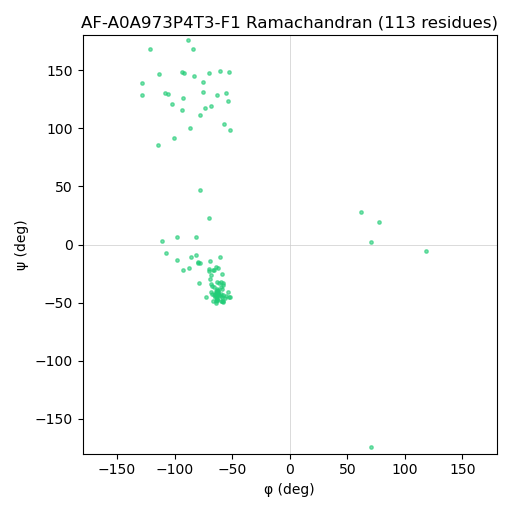 ? 8.721 -12.880 -4.819 1.00 78.56 94 VAL A C 1
ATOM 648 O O . VAL A 1 94 ? 9.126 -12.039 -4.022 1.00 78.56 94 VAL A O 1
ATOM 651 N N . ALA A 1 95 ? 9.506 -13.435 -5.747 1.00 76.88 95 ALA A N 1
ATOM 652 C CA . ALA A 1 95 ? 10.935 -13.138 -5.858 1.00 76.88 95 ALA A CA 1
ATOM 653 C C . ALA A 1 95 ? 11.205 -11.659 -6.205 1.00 76.88 95 ALA A C 1
ATOM 655 O O . ALA A 1 95 ? 12.030 -11.011 -5.567 1.00 76.88 95 ALA A O 1
ATOM 656 N N . ALA A 1 96 ? 10.455 -11.098 -7.159 1.00 77.44 96 ALA A N 1
ATOM 657 C CA . ALA A 1 96 ? 10.591 -9.697 -7.560 1.00 77.44 96 ALA A CA 1
ATOM 658 C C . ALA A 1 96 ? 10.138 -8.730 -6.454 1.00 77.44 96 ALA A C 1
ATOM 660 O O . ALA A 1 96 ? 10.728 -7.669 -6.275 1.00 77.44 96 ALA A O 1
ATOM 661 N N . ARG A 1 97 ? 9.122 -9.107 -5.668 1.00 80.19 97 ARG A N 1
ATOM 662 C CA . ARG A 1 97 ? 8.635 -8.309 -4.535 1.00 80.19 97 ARG A CA 1
ATOM 663 C C . ARG A 1 97 ? 9.697 -8.137 -3.450 1.00 80.19 97 ARG A C 1
ATOM 665 O O . ARG A 1 97 ? 9.834 -7.045 -2.907 1.00 80.19 97 ARG A O 1
ATOM 672 N N . GLU A 1 98 ? 10.422 -9.203 -3.119 1.00 80.62 98 GLU A N 1
ATOM 673 C CA . GLU A 1 98 ? 11.471 -9.165 -2.093 1.00 80.62 98 GLU A CA 1
ATOM 674 C C . GLU A 1 98 ? 12.653 -8.294 -2.539 1.00 80.62 98 GLU A C 1
ATOM 676 O O . GLU A 1 98 ? 13.104 -7.446 -1.767 1.00 80.62 98 GLU A O 1
ATOM 681 N N . LEU A 1 99 ? 13.076 -8.417 -3.801 1.00 81.31 99 LEU A N 1
ATOM 682 C CA . LEU A 1 99 ? 14.115 -7.565 -4.391 1.00 81.31 99 LEU A CA 1
ATOM 683 C C . LEU A 1 99 ? 13.685 -6.093 -4.442 1.00 81.31 99 LEU A C 1
ATOM 685 O O . LEU A 1 99 ? 14.428 -5.212 -4.013 1.00 81.31 99 LEU A O 1
ATOM 689 N N . MET A 1 100 ? 12.455 -5.823 -4.882 1.00 78.38 100 MET A N 1
ATOM 690 C CA . MET A 1 100 ? 11.877 -4.477 -4.910 1.00 78.38 100 MET A CA 1
ATOM 691 C C . MET A 1 100 ? 11.843 -3.840 -3.514 1.00 78.38 100 MET A C 1
ATOM 693 O O . MET A 1 100 ? 12.227 -2.684 -3.352 1.00 78.38 100 MET A O 1
ATOM 697 N N . ALA A 1 101 ? 11.420 -4.588 -2.489 1.00 78.69 101 ALA A N 1
ATOM 698 C CA . ALA A 1 101 ? 11.378 -4.094 -1.115 1.00 78.69 101 ALA A CA 1
ATOM 699 C C . ALA A 1 101 ? 12.780 -3.768 -0.573 1.00 78.69 101 ALA A C 1
ATOM 701 O O . ALA A 1 101 ? 12.958 -2.744 0.087 1.00 78.69 101 ALA A O 1
ATOM 702 N N . GLN A 1 102 ? 13.776 -4.606 -0.880 1.00 81.88 102 GLN A N 1
ATOM 703 C CA . GLN A 1 102 ? 15.170 -4.349 -0.514 1.00 81.88 102 GLN A CA 1
ATOM 704 C C . GLN A 1 102 ? 15.703 -3.085 -1.196 1.00 81.88 102 GLN A C 1
ATOM 706 O O . GLN A 1 102 ? 16.243 -2.220 -0.514 1.00 81.88 102 GLN A O 1
ATOM 711 N N . ARG A 1 103 ? 15.495 -2.933 -2.511 1.00 78.25 103 ARG A N 1
ATOM 712 C CA . ARG A 1 103 ? 15.932 -1.746 -3.268 1.00 78.25 103 ARG A CA 1
ATOM 713 C C . ARG A 1 103 ? 15.247 -0.467 -2.798 1.00 78.25 103 ARG A C 1
ATOM 715 O O . ARG A 1 103 ? 15.915 0.547 -2.627 1.00 78.25 103 ARG A O 1
ATOM 722 N N . PHE A 1 104 ? 13.948 -0.526 -2.506 1.00 76.69 104 PHE A N 1
ATOM 723 C CA . PHE A 1 104 ? 13.221 0.602 -1.927 1.00 76.69 104 PHE A CA 1
ATOM 724 C C . PHE A 1 104 ? 13.804 1.028 -0.578 1.00 76.69 104 PHE A C 1
ATOM 726 O O . PHE A 1 104 ? 14.002 2.219 -0.345 1.00 76.69 104 PHE A O 1
ATOM 733 N N . LEU A 1 105 ? 14.122 0.067 0.293 1.00 76.75 105 LEU A N 1
ATOM 734 C CA . LEU A 1 105 ? 14.736 0.353 1.586 1.00 76.75 105 LEU A CA 1
ATOM 735 C C . LEU A 1 105 ? 16.144 0.946 1.426 1.00 76.75 105 LEU A C 1
ATOM 737 O O . LEU A 1 105 ? 16.457 1.931 2.090 1.00 76.75 105 LEU A O 1
ATOM 741 N N . SER A 1 106 ? 16.965 0.391 0.527 1.00 78.56 106 SER A N 1
ATOM 742 C CA . SER A 1 106 ? 18.292 0.930 0.205 1.00 78.56 106 SER A CA 1
ATOM 743 C C . SER A 1 106 ? 18.203 2.374 -0.278 1.00 78.56 106 SER A C 1
ATOM 745 O O . SER A 1 106 ? 18.887 3.234 0.266 1.00 78.56 106 SER A O 1
ATOM 747 N N . ALA A 1 107 ? 17.301 2.664 -1.220 1.00 73.88 107 ALA A N 1
ATOM 748 C CA . ALA A 1 107 ? 17.092 4.010 -1.740 1.00 73.88 107 ALA A CA 1
ATOM 749 C C . ALA A 1 107 ? 16.601 4.984 -0.656 1.00 73.88 107 ALA A C 1
ATOM 751 O O . ALA A 1 107 ? 17.078 6.115 -0.603 1.00 73.88 107 ALA A O 1
ATOM 752 N N . LEU A 1 108 ? 15.698 4.556 0.240 1.00 70.75 108 LEU A N 1
ATOM 753 C CA . LEU A 1 108 ? 15.167 5.390 1.331 1.00 70.75 108 LEU A CA 1
ATOM 754 C C . LEU A 1 108 ? 16.258 5.864 2.300 1.00 70.75 108 LEU A C 1
ATOM 756 O O . LEU A 1 108 ? 16.167 6.962 2.843 1.00 70.75 108 LEU A O 1
ATOM 760 N N . TYR A 1 109 ? 17.287 5.044 2.509 1.00 72.62 109 TYR A N 1
ATOM 761 C 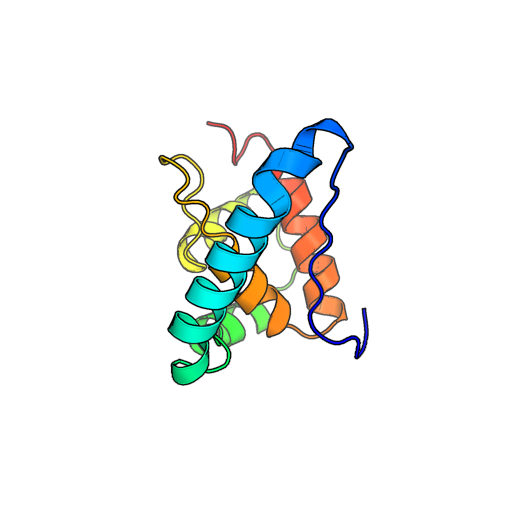CA . TYR A 1 109 ? 18.442 5.380 3.345 1.00 72.62 109 TYR A CA 1
ATOM 762 C C . TYR A 1 109 ? 19.651 5.879 2.542 1.00 72.62 109 TYR A C 1
ATOM 764 O O . TYR A 1 109 ? 20.723 6.098 3.109 1.00 72.62 109 TYR A O 1
ATOM 772 N N . SER A 1 110 ? 19.484 6.072 1.235 1.00 6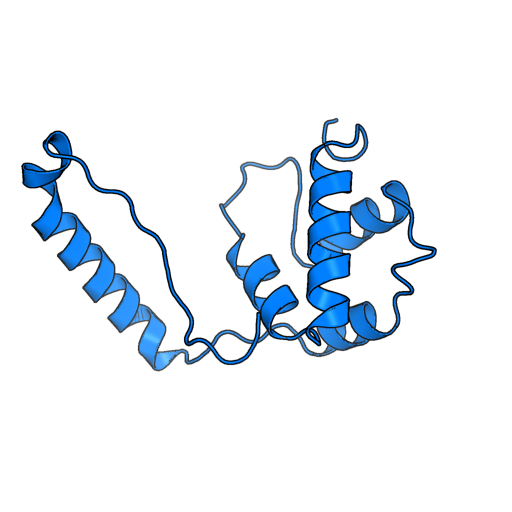8.94 110 SER A N 1
ATOM 773 C CA . SER A 1 110 ? 20.510 6.571 0.328 1.00 68.94 110 SER A CA 1
ATOM 774 C C . SER A 1 110 ? 20.423 8.099 0.208 1.00 68.94 110 SER A C 1
ATOM 776 O O . SER A 1 110 ? 19.321 8.657 0.247 1.00 68.94 110 SER A O 1
ATOM 778 N N . PRO A 1 111 ? 21.545 8.819 0.010 1.00 67.50 111 PRO A N 1
ATOM 779 C CA . PRO A 1 111 ? 21.532 10.274 -0.177 1.00 67.50 111 PRO A CA 1
ATOM 780 C C . PRO A 1 111 ? 20.735 10.745 -1.407 1.00 67.50 111 PRO A C 1
ATOM 782 O O . PRO A 1 111 ? 20.493 11.936 -1.549 1.00 67.50 111 PRO A O 1
ATOM 785 N N . TYR A 1 112 ? 20.316 9.840 -2.297 1.00 63.31 112 TYR A N 1
ATOM 786 C CA . TYR A 1 112 ? 19.573 10.179 -3.514 1.00 63.31 112 TYR A CA 1
ATOM 787 C C . TYR A 1 112 ? 18.073 10.436 -3.291 1.00 63.31 112 TYR A C 1
ATOM 789 O O . TYR A 1 112 ? 17.434 11.002 -4.173 1.00 63.31 112 TYR A O 1
ATOM 797 N N . LEU A 1 113 ? 17.510 10.043 -2.138 1.00 58.84 113 LEU A N 1
ATOM 798 C CA . LEU A 1 113 ? 16.117 10.342 -1.760 1.00 58.84 113 LEU A CA 1
ATOM 799 C C . LEU A 1 113 ? 15.986 11.398 -0.652 1.00 58.84 113 LEU A C 1
ATOM 801 O O . LEU A 1 113 ? 14.877 11.847 -0.367 1.00 58.84 113 LEU A O 1
ATOM 805 N N . GLY A 1 114 ? 17.102 11.810 -0.046 1.00 50.25 114 GLY A N 1
ATOM 806 C CA . GL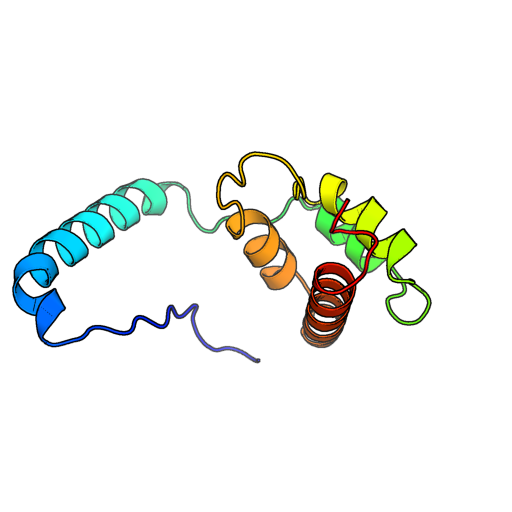Y A 1 114 ? 17.173 12.906 0.918 1.00 50.25 114 GLY A CA 1
ATOM 807 C C . GLY A 1 114 ? 18.000 14.061 0.364 1.00 50.25 114 GLY A C 1
ATOM 808 O O . GLY A 1 114 ? 19.196 14.137 0.639 1.00 50.25 114 GLY A O 1
ATOM 809 N N . GLY A 1 115 ? 17.353 14.942 -0.401 1.00 38.78 115 GLY A N 1
ATOM 810 C CA . GLY A 1 115 ? 17.895 16.211 -0.894 1.00 38.78 115 GLY A CA 1
ATOM 811 C C . GLY A 1 115 ? 16.858 17.313 -0.784 1.00 38.78 115 GLY A C 1
ATOM 812 O O . GLY A 1 115 ? 15.724 17.073 -1.252 1.00 38.78 115 GLY A O 1
#

Foldseek 3Di:
DPDDPDDDDDDDDPVCVVCPVVVVVVVVVVCVVCVVVPDDAADPVLLVVLVPDDLVPDDLLNLLVCCVVLVDDQPPPCPVVCVSVVNSLVSDDPVSSVSNVVSVVVNVPDVNSVD

pLDDT: mean 75.46, std 12.16, range [38.78, 95.94]

Secondary structure (DSSP, 8-state):
--SPPP-------GGGGGGHHHHHHHHHHHHHHHGGG-SPPPPHHHHHHHHT--TTT--HHHHHHHGGGGT--SSS-----HHHHHHHHHHS-HHHHHHHHHHHHHHHTSTTT--